Protein AF-A0A9P4YLN0-F1 (afdb_monomer_lite)

InterPro domains:
  IPR001222 Zinc finger, TFIIS-type [PF01096] (75-106)
  IPR001222 Zinc finger, TFIIS-type [PS51133] (73-117)
  IPR001222 Zinc finger, TFIIS-type [SM00440] (75-108)
  IPR001529 DNA-directed RNA polymerase II subunit RPB9-like, zinc ribbon [SM00661] (4-61)
  IPR012164 DNA-directed RNA polymerase subunit/transcription factor S [PTHR11239] (3-106)

Radius of gyration: 30.6 Å; chains: 1; bounding box: 42×68×77 Å

Sequence (132 aa):
MPLTFCPNCSNALTISKAPPTSRYPAGVNRFECRTCPYQYALDRTYFERKEMKRKEVADVLGGKDEWKNAESMPAQCPAEGCEGDRAFFFQLQIRSADEPMTTFYKLPTEDSPPRTRKLDALDRDPSKARRR

Structure (mmCIF, N/CA/C/O backbone):
data_AF-A0A9P4YLN0-F1
#
_entry.id   AF-A0A9P4YLN0-F1
#
loop_
_atom_site.group_PDB
_atom_site.id
_atom_site.type_symbol
_atom_site.label_atom_id
_atom_site.label_alt_id
_atom_site.label_comp_id
_atom_site.label_asym_id
_atom_site.label_entity_id
_atom_site.label_seq_id
_atom_site.pdbx_PDB_ins_code
_atom_site.Cartn_x
_atom_site.Cartn_y
_atom_site.Cartn_z
_atom_site.occupancy
_atom_site.B_iso_or_equiv
_atom_site.auth_seq_id
_atom_site.auth_comp_id
_atom_site.auth_asym_id
_atom_site.auth_atom_id
_atom_site.pdbx_PDB_model_num
ATOM 1 N N . MET A 1 1 ? -7.207 0.196 -8.084 1.00 64.81 1 MET A N 1
ATOM 2 C CA . MET A 1 1 ? -6.469 -0.515 -9.111 1.00 64.81 1 MET A CA 1
ATOM 3 C C . MET A 1 1 ? -6.320 -1.909 -8.565 1.00 64.81 1 MET A C 1
ATOM 5 O O . MET A 1 1 ? -5.561 -2.105 -7.625 1.00 64.81 1 MET A O 1
ATOM 9 N N . PRO A 1 2 ? -7.119 -2.857 -9.067 1.00 74.56 2 PRO A N 1
ATOM 10 C CA . PRO A 1 2 ? -6.957 -4.239 -8.651 1.00 74.56 2 PRO A CA 1
ATOM 11 C C . PRO A 1 2 ? -5.507 -4.669 -8.907 1.00 74.56 2 PRO A C 1
ATOM 13 O O . PRO A 1 2 ? -4.881 -4.202 -9.863 1.00 74.56 2 PRO A O 1
ATOM 16 N N . LEU A 1 3 ? -4.978 -5.524 -8.033 1.00 82.31 3 LEU A N 1
ATOM 17 C CA . LEU A 1 3 ? -3.649 -6.109 -8.191 1.00 82.31 3 LEU A CA 1
ATOM 18 C C . LEU A 1 3 ? -3.523 -6.722 -9.593 1.00 82.31 3 LEU A C 1
ATOM 20 O O . LEU A 1 3 ? -4.322 -7.574 -9.980 1.00 82.31 3 LEU A O 1
ATOM 24 N N . THR A 1 4 ? -2.535 -6.265 -10.361 1.00 88.06 4 THR A N 1
ATOM 25 C CA . THR A 1 4 ? -2.249 -6.775 -11.706 1.00 88.06 4 THR A CA 1
ATOM 26 C C . THR A 1 4 ? -1.330 -7.990 -11.630 1.00 88.06 4 THR A C 1
ATOM 28 O O . THR A 1 4 ? -0.257 -7.934 -11.026 1.00 88.06 4 THR A O 1
ATOM 31 N N . PHE A 1 5 ? -1.733 -9.076 -12.286 1.00 91.88 5 PHE A N 1
ATOM 32 C CA . PHE A 1 5 ? -1.000 -10.341 -12.313 1.00 91.88 5 PHE A CA 1
ATOM 33 C C . PHE A 1 5 ? -0.394 -10.605 -13.691 1.00 91.88 5 PHE A C 1
ATOM 35 O O . PHE A 1 5 ? -0.934 -10.193 -14.718 1.00 91.88 5 PHE A O 1
ATOM 42 N N . CYS A 1 6 ? 0.744 -11.296 -13.714 1.00 92.94 6 CYS A N 1
ATOM 43 C CA . CYS A 1 6 ? 1.382 -11.721 -14.952 1.00 92.94 6 CYS A CA 1
ATOM 44 C C . CYS A 1 6 ? 0.591 -12.875 -15.602 1.00 92.94 6 CYS A C 1
ATOM 46 O O . CYS A 1 6 ? 0.316 -13.861 -14.916 1.00 92.94 6 CYS A O 1
ATOM 48 N N . PRO A 1 7 ? 0.293 -12.826 -16.914 1.00 90.75 7 PRO A N 1
ATOM 49 C CA . PRO A 1 7 ? -0.451 -13.889 -17.595 1.00 90.75 7 PRO A CA 1
ATOM 50 C C . PRO A 1 7 ? 0.320 -15.214 -17.698 1.00 90.75 7 PRO A C 1
ATOM 52 O O . PRO A 1 7 ? -0.298 -16.257 -17.863 1.00 90.75 7 PRO A O 1
ATOM 55 N N . ASN A 1 8 ? 1.654 -15.190 -17.601 1.00 89.88 8 ASN A N 1
ATOM 56 C CA . ASN A 1 8 ? 2.481 -16.380 -17.808 1.00 89.88 8 ASN A CA 1
ATOM 57 C C . ASN A 1 8 ? 2.755 -17.172 -16.519 1.00 89.88 8 ASN A C 1
ATOM 59 O O . ASN A 1 8 ? 2.824 -18.393 -16.545 1.00 89.88 8 ASN A O 1
ATOM 63 N N . CYS A 1 9 ? 2.937 -16.489 -15.386 1.00 93.31 9 CYS A N 1
ATOM 64 C CA . CYS A 1 9 ? 3.311 -17.131 -14.119 1.00 93.31 9 CYS A CA 1
ATOM 65 C C . CYS A 1 9 ? 2.396 -16.766 -12.945 1.00 93.31 9 CYS A C 1
ATOM 67 O O . CYS A 1 9 ? 2.703 -17.120 -11.808 1.00 93.31 9 CYS A O 1
ATOM 69 N N . SER A 1 10 ? 1.303 -16.030 -13.184 1.00 91.25 10 SER A N 1
ATOM 70 C CA . SER A 1 10 ? 0.309 -15.614 -12.177 1.00 91.25 10 SER A CA 1
ATOM 71 C C . SER A 1 10 ? 0.858 -14.849 -10.962 1.00 91.25 10 SER A C 1
ATOM 73 O O . SER A 1 10 ? 0.148 -14.626 -9.987 1.00 91.25 10 SER A O 1
ATOM 75 N N . ASN A 1 11 ? 2.110 -14.389 -11.016 1.00 91.31 11 ASN A N 1
ATOM 76 C CA . ASN A 1 11 ? 2.709 -13.591 -9.953 1.00 91.31 11 ASN A CA 1
ATOM 77 C C . ASN A 1 11 ? 2.274 -12.125 -10.031 1.00 91.31 11 ASN A C 1
ATOM 79 O O . ASN A 1 11 ? 1.990 -11.602 -11.114 1.00 91.31 11 ASN A O 1
ATOM 83 N N . ALA A 1 12 ? 2.278 -11.456 -8.878 1.00 91.75 12 ALA A N 1
ATOM 84 C CA . ALA A 1 12 ? 2.008 -10.028 -8.785 1.00 91.75 12 ALA A CA 1
ATOM 85 C C . ALA A 1 12 ? 3.075 -9.223 -9.545 1.00 91.75 12 ALA A C 1
ATOM 87 O O . ALA A 1 12 ? 4.280 -9.419 -9.361 1.00 91.75 12 ALA A O 1
ATOM 88 N N . LEU A 1 13 ? 2.621 -8.317 -10.408 1.00 91.62 13 LEU A N 1
ATOM 89 C CA . LEU A 1 13 ? 3.495 -7.430 -11.166 1.00 91.62 13 LEU A CA 1
ATOM 90 C C . LEU A 1 13 ? 3.966 -6.273 -10.285 1.00 91.62 13 LEU A C 1
ATOM 92 O O . LEU A 1 13 ? 3.192 -5.690 -9.527 1.00 91.62 13 LEU A O 1
ATOM 96 N N . THR A 1 14 ? 5.238 -5.913 -10.424 1.00 91.12 14 THR A N 1
ATOM 97 C CA . THR A 1 14 ? 5.841 -4.765 -9.736 1.00 91.12 14 THR A CA 1
ATOM 98 C C . THR A 1 14 ? 6.074 -3.622 -10.717 1.00 91.12 14 THR A C 1
ATOM 100 O O . THR A 1 14 ? 6.264 -3.865 -11.905 1.00 91.12 14 THR A O 1
ATOM 103 N N . ILE A 1 15 ? 6.034 -2.374 -10.247 1.00 90.88 15 ILE A N 1
ATOM 104 C CA . ILE A 1 15 ? 6.298 -1.200 -11.091 1.00 90.88 15 ILE A CA 1
ATOM 105 C C . ILE A 1 15 ? 7.795 -0.887 -11.035 1.00 90.88 15 ILE A C 1
ATOM 107 O O . ILE A 1 15 ? 8.343 -0.682 -9.953 1.00 90.88 15 ILE A O 1
ATOM 111 N N . SER A 1 16 ? 8.448 -0.826 -12.193 1.00 89.81 16 SER A N 1
ATOM 112 C CA . SER A 1 16 ? 9.845 -0.407 -12.347 1.00 89.81 16 SER A CA 1
ATOM 113 C C . SER A 1 16 ? 9.973 0.648 -13.450 1.00 89.81 16 SER A C 1
ATOM 115 O O . SER A 1 16 ? 9.068 0.828 -14.265 1.00 89.81 16 SER A O 1
ATOM 117 N N . LYS A 1 17 ? 11.080 1.396 -13.475 1.00 88.88 17 LYS A N 1
ATOM 118 C CA . LYS A 1 17 ? 11.336 2.386 -14.528 1.00 88.88 17 LYS A CA 1
ATOM 119 C C . LYS A 1 17 ? 12.090 1.728 -15.681 1.00 88.88 17 LYS A C 1
ATOM 121 O O . LYS A 1 17 ? 13.144 1.129 -15.474 1.00 88.88 17 LYS A O 1
ATOM 126 N N . ALA A 1 18 ? 11.556 1.843 -16.892 1.00 86.31 18 ALA A N 1
ATOM 127 C CA . ALA A 1 18 ? 12.222 1.366 -18.092 1.00 86.31 18 ALA A CA 1
ATOM 128 C C . ALA A 1 18 ? 13.404 2.271 -18.480 1.00 86.31 18 ALA A C 1
ATOM 130 O O . ALA A 1 18 ? 13.348 3.483 -18.236 1.00 86.31 18 ALA A O 1
ATOM 131 N N . PRO A 1 19 ? 14.469 1.706 -19.085 1.00 83.81 19 PRO A N 1
ATOM 132 C CA . PRO A 1 19 ? 15.586 2.499 -19.575 1.00 83.81 19 PRO A CA 1
ATOM 133 C C . PRO A 1 19 ? 15.112 3.506 -20.634 1.00 83.81 19 PRO A C 1
ATOM 135 O O . PRO A 1 19 ? 14.143 3.239 -21.358 1.00 83.81 19 PRO A O 1
ATOM 138 N N . PRO A 1 20 ? 15.781 4.667 -20.734 1.00 84.31 20 PRO A N 1
ATOM 139 C CA . PRO A 1 20 ? 15.437 5.675 -21.723 1.00 84.31 20 PRO A CA 1
ATOM 140 C C . PRO A 1 20 ? 15.590 5.086 -23.126 1.00 84.31 20 PRO A C 1
ATOM 142 O O . PRO A 1 20 ? 16.596 4.463 -23.458 1.00 84.31 20 PRO A O 1
ATOM 145 N N . THR A 1 21 ? 14.563 5.259 -23.946 1.00 82.31 21 THR A N 1
ATOM 146 C CA . THR A 1 21 ? 14.537 4.804 -25.343 1.00 82.31 21 THR A CA 1
ATOM 147 C C . THR A 1 21 ? 14.382 6.018 -26.252 1.00 82.31 21 THR A C 1
ATOM 149 O O . THR A 1 21 ? 13.900 7.054 -25.808 1.00 82.31 21 THR A O 1
ATOM 152 N N . SER A 1 22 ? 14.731 5.907 -27.539 1.00 82.00 22 SER A N 1
ATOM 153 C CA . SER A 1 22 ? 14.600 7.019 -28.506 1.00 82.00 22 SER A CA 1
ATOM 154 C C . SER A 1 22 ? 13.187 7.633 -28.540 1.00 82.00 22 SER A C 1
ATOM 156 O O . SER A 1 22 ? 13.041 8.838 -28.715 1.00 82.00 22 SER A O 1
ATOM 158 N N . ARG A 1 23 ? 12.151 6.820 -28.287 1.00 78.75 23 ARG A N 1
ATOM 159 C CA . ARG A 1 23 ? 10.749 7.259 -28.193 1.00 78.75 23 ARG A CA 1
ATOM 160 C C . ARG A 1 23 ? 10.391 7.930 -26.858 1.00 78.75 23 ARG A C 1
ATOM 162 O O . ARG A 1 23 ? 9.473 8.739 -26.816 1.00 78.75 23 ARG A O 1
ATOM 169 N N . TYR A 1 24 ? 11.105 7.600 -25.781 1.00 78.56 24 TYR A N 1
ATOM 170 C CA . TYR A 1 24 ? 10.861 8.091 -24.424 1.00 78.56 24 TYR A CA 1
ATOM 171 C C . TYR A 1 24 ? 12.188 8.432 -23.727 1.00 78.56 24 TYR A C 1
ATOM 173 O O . TYR A 1 24 ? 12.728 7.611 -22.975 1.00 78.56 24 TYR A O 1
ATOM 181 N N . PRO A 1 25 ? 12.718 9.649 -23.943 1.00 79.88 25 PRO A N 1
ATOM 182 C CA . PRO A 1 25 ? 14.030 10.047 -23.428 1.00 79.88 25 PRO A CA 1
ATOM 183 C C . PRO A 1 25 ? 14.079 10.138 -21.894 1.00 79.88 25 PRO A C 1
ATOM 185 O O . PRO A 1 25 ? 15.139 9.970 -21.302 1.00 79.88 25 PRO A O 1
ATOM 188 N N . ALA A 1 26 ? 12.937 10.350 -21.232 1.00 80.06 26 ALA A N 1
ATOM 189 C CA . ALA A 1 26 ? 12.843 10.424 -19.771 1.00 80.06 26 ALA A CA 1
ATOM 190 C C . ALA A 1 26 ? 12.654 9.055 -19.075 1.00 80.06 26 ALA A C 1
ATOM 192 O O . ALA A 1 26 ? 12.723 8.981 -17.842 1.00 80.06 26 ALA A O 1
ATOM 193 N N . GLY A 1 27 ? 12.436 7.980 -19.846 1.00 81.19 27 GLY A N 1
ATOM 194 C CA . GLY A 1 27 ? 12.036 6.656 -19.358 1.00 81.19 27 GLY A CA 1
ATOM 195 C C . GLY A 1 27 ? 10.555 6.589 -18.957 1.00 81.19 27 GLY A C 1
ATOM 196 O O . GLY A 1 27 ? 9.997 7.550 -18.431 1.00 81.19 27 GLY A O 1
ATOM 197 N N . VAL A 1 28 ? 9.917 5.444 -19.206 1.00 88.19 28 VAL A N 1
ATOM 198 C CA . VAL A 1 28 ? 8.498 5.185 -18.886 1.00 88.19 28 VAL A CA 1
ATOM 199 C C . VAL A 1 28 ? 8.416 4.155 -17.766 1.00 88.19 28 VAL A C 1
ATOM 201 O O . VAL A 1 28 ? 9.283 3.290 -17.649 1.00 88.19 28 VAL A O 1
ATOM 204 N N . ASN A 1 29 ? 7.385 4.229 -16.931 1.00 89.62 29 ASN A N 1
ATOM 205 C CA . ASN A 1 29 ? 7.126 3.176 -15.954 1.00 89.62 29 ASN A CA 1
ATOM 206 C C . ASN A 1 29 ? 6.667 1.902 -16.684 1.00 89.62 29 ASN A C 1
ATOM 208 O O . ASN A 1 29 ? 5.873 1.969 -17.619 1.00 89.62 29 ASN A O 1
ATOM 212 N N . ARG A 1 30 ? 7.146 0.734 -16.261 1.00 90.62 30 ARG A N 1
ATOM 213 C CA . ARG A 1 30 ? 6.730 -0.581 -16.764 1.00 90.62 30 ARG A CA 1
ATOM 214 C C . ARG A 1 30 ? 6.263 -1.472 -15.613 1.00 90.62 30 ARG A C 1
ATOM 216 O O . ARG A 1 30 ? 6.782 -1.380 -14.503 1.00 90.62 30 ARG A O 1
ATOM 223 N N . PHE A 1 31 ? 5.311 -2.354 -15.888 1.00 91.44 31 PHE A N 1
ATOM 224 C CA . PHE A 1 31 ? 5.032 -3.512 -15.054 1.00 91.44 31 PHE A CA 1
ATOM 225 C C . PHE A 1 31 ? 6.025 -4.613 -15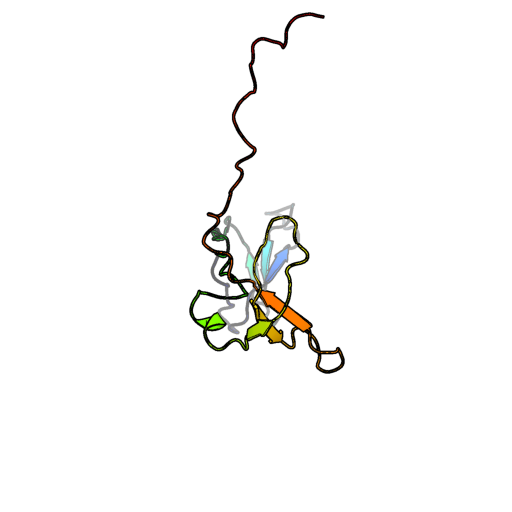.402 1.00 91.44 31 PHE A C 1
ATOM 227 O O . PHE A 1 31 ? 6.131 -5.023 -16.556 1.00 91.44 31 PHE A O 1
ATOM 234 N N . GLU A 1 32 ? 6.743 -5.086 -14.398 1.00 91.62 32 GLU A N 1
ATOM 235 C CA . GLU A 1 32 ? 7.766 -6.112 -14.510 1.00 91.62 32 GLU A CA 1
ATOM 236 C C . GLU A 1 32 ? 7.459 -7.244 -13.535 1.00 91.62 32 GLU A C 1
ATOM 238 O O . GLU A 1 32 ? 7.135 -7.023 -12.359 1.00 91.62 32 GLU A O 1
ATOM 243 N N . CYS A 1 33 ? 7.546 -8.471 -14.040 1.00 93.25 33 CYS A N 1
ATOM 244 C CA . CYS A 1 33 ? 7.465 -9.657 -13.213 1.00 93.25 33 CYS A CA 1
ATOM 245 C C . CYS A 1 33 ? 8.854 -10.019 -12.673 1.00 93.25 33 CYS A C 1
ATOM 247 O O . CYS A 1 33 ? 9.835 -9.989 -13.406 1.00 93.25 33 CYS A O 1
ATOM 249 N N . ARG A 1 34 ? 8.945 -10.404 -11.394 1.00 89.44 34 ARG A N 1
ATOM 250 C CA . ARG A 1 34 ? 10.221 -10.818 -10.781 1.00 89.44 34 ARG A CA 1
ATOM 251 C C . ARG A 1 34 ? 10.630 -12.255 -11.104 1.00 89.44 34 ARG A C 1
ATOM 253 O O . ARG A 1 34 ? 11.777 -12.618 -10.884 1.00 89.44 34 ARG A O 1
ATOM 260 N N . THR A 1 35 ? 9.696 -13.076 -11.577 1.00 91.50 35 THR A N 1
ATOM 261 C CA . THR A 1 35 ? 9.912 -14.515 -11.802 1.00 91.50 35 THR A CA 1
ATOM 262 C C . THR A 1 35 ? 9.993 -14.895 -13.277 1.00 91.50 35 THR A C 1
ATOM 264 O O . THR A 1 35 ? 10.470 -15.978 -13.594 1.00 91.50 35 THR A O 1
ATOM 267 N N . CYS A 1 36 ? 9.547 -14.034 -14.193 1.00 91.12 36 CYS A N 1
ATOM 268 C CA . CYS A 1 36 ? 9.606 -14.281 -15.633 1.00 91.12 36 CYS A CA 1
ATOM 269 C C . CYS A 1 36 ? 9.932 -12.983 -16.392 1.00 91.12 36 CYS A C 1
ATOM 271 O O . CYS A 1 36 ? 9.683 -11.903 -15.857 1.00 91.12 36 CYS A O 1
ATOM 273 N N . PRO A 1 37 ? 10.430 -13.044 -17.642 1.00 91.38 37 PRO A N 1
ATOM 274 C CA . PRO A 1 37 ? 10.841 -11.861 -18.409 1.00 91.38 37 PRO A CA 1
ATOM 275 C C . PRO A 1 37 ? 9.662 -11.023 -18.942 1.00 91.38 37 PRO A C 1
ATOM 277 O O . PRO A 1 37 ? 9.822 -10.240 -19.875 1.00 91.38 37 PRO A O 1
ATOM 280 N N . TYR A 1 38 ? 8.463 -11.185 -18.379 1.00 91.69 38 TYR A N 1
ATOM 281 C CA . TYR A 1 38 ? 7.286 -10.428 -18.783 1.00 91.69 38 TYR A CA 1
ATOM 282 C C . TYR A 1 38 ? 7.427 -8.955 -18.387 1.00 91.69 38 TYR A C 1
ATOM 284 O O . TYR A 1 38 ? 7.591 -8.623 -17.207 1.00 91.69 38 TYR A O 1
ATOM 292 N N . GLN A 1 39 ? 7.312 -8.078 -19.384 1.00 89.50 39 GLN A N 1
ATOM 293 C CA . GLN A 1 39 ? 7.363 -6.630 -19.228 1.00 89.50 39 GLN A CA 1
ATOM 294 C C . GLN A 1 39 ? 6.215 -5.980 -20.001 1.00 89.50 39 GLN A C 1
ATOM 296 O O . GLN A 1 39 ? 5.929 -6.357 -21.135 1.00 89.50 39 GLN A O 1
ATOM 301 N N . TYR A 1 40 ? 5.581 -4.977 -19.399 1.00 88.56 40 TYR A N 1
ATOM 302 C CA . TYR A 1 40 ? 4.510 -4.202 -20.022 1.00 88.56 40 TYR A CA 1
ATOM 303 C C . TYR A 1 40 ? 4.694 -2.711 -19.727 1.00 88.56 40 TYR A C 1
ATOM 305 O O . TYR A 1 40 ? 4.683 -2.308 -18.566 1.00 88.56 40 TYR A O 1
ATOM 313 N N . ALA A 1 41 ? 4.881 -1.882 -20.754 1.00 88.94 41 ALA A N 1
ATOM 314 C CA . ALA A 1 41 ? 5.043 -0.436 -20.588 1.00 88.94 41 ALA A CA 1
ATOM 315 C C . ALA A 1 41 ? 3.700 0.240 -20.248 1.00 88.94 41 ALA A C 1
ATOM 317 O O . ALA A 1 41 ? 2.679 -0.040 -20.875 1.00 88.94 41 ALA A O 1
ATOM 318 N N . LEU A 1 42 ? 3.684 1.121 -19.241 1.00 87.94 42 LEU A N 1
ATOM 319 C CA . LEU A 1 42 ? 2.488 1.884 -18.884 1.00 87.94 42 LEU A CA 1
ATOM 320 C C . LEU A 1 42 ? 2.368 3.118 -19.788 1.00 87.94 42 LEU A C 1
ATOM 322 O O . LEU A 1 42 ? 2.944 4.164 -19.501 1.00 87.94 42 LEU A O 1
ATOM 326 N N . ASP A 1 43 ? 1.560 3.005 -20.840 1.00 82.62 43 ASP A N 1
ATOM 327 C CA . ASP A 1 43 ? 1.262 4.128 -21.745 1.00 82.62 43 ASP A CA 1
ATOM 328 C C . ASP A 1 43 ? 0.122 5.029 -21.240 1.00 82.62 43 ASP A C 1
ATOM 330 O O . ASP A 1 43 ? -0.069 6.146 -21.720 1.00 82.62 43 ASP A O 1
ATOM 334 N N . ARG A 1 44 ? -0.673 4.539 -20.282 1.00 83.25 44 ARG A N 1
ATOM 335 C CA . ARG A 1 44 ? -1.848 5.230 -19.733 1.00 83.25 44 ARG A CA 1
ATOM 336 C C . ARG A 1 44 ? -1.654 5.540 -18.257 1.00 83.25 44 ARG A C 1
ATOM 338 O O . ARG A 1 44 ? -0.897 4.872 -17.556 1.00 83.25 44 ARG A O 1
ATOM 345 N N . THR A 1 45 ? -2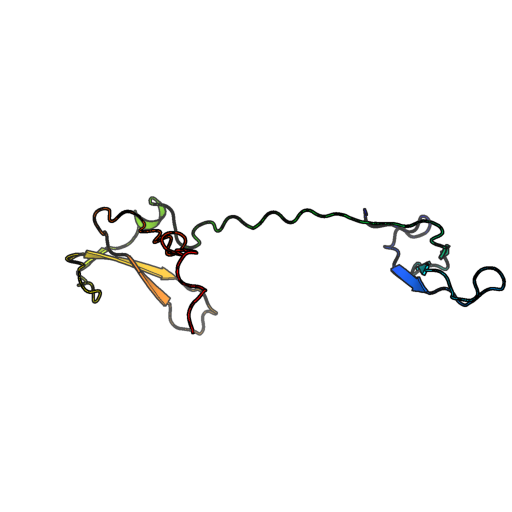.381 6.538 -17.774 1.00 82.94 45 THR A N 1
ATOM 346 C CA . THR A 1 45 ? -2.443 6.851 -16.349 1.00 82.94 45 THR A CA 1
ATOM 347 C C . THR A 1 45 ? -3.344 5.848 -15.637 1.00 82.94 45 THR A C 1
ATOM 349 O O . THR A 1 45 ? -4.477 5.601 -16.048 1.00 82.94 45 THR A O 1
ATOM 352 N N . TYR A 1 46 ? -2.842 5.271 -14.549 1.00 83.12 46 TYR A N 1
ATOM 353 C CA . TYR A 1 46 ? -3.612 4.375 -13.699 1.00 83.12 46 TYR A CA 1
ATOM 354 C C . TYR A 1 46 ? -3.694 4.948 -12.288 1.00 83.12 46 TYR A C 1
ATOM 356 O O . TYR A 1 46 ? -2.692 5.403 -11.739 1.00 83.12 46 TYR A O 1
ATOM 364 N N . PHE A 1 47 ? -4.887 4.929 -11.699 1.00 83.75 47 PHE A N 1
ATOM 365 C CA . PHE A 1 47 ? -5.120 5.429 -10.350 1.00 83.75 47 PHE A CA 1
ATOM 366 C C . PHE A 1 47 ? -6.093 4.528 -9.591 1.00 83.75 47 PHE A C 1
ATOM 368 O O . PHE A 1 47 ? -6.996 3.912 -10.157 1.00 83.75 47 PHE A O 1
ATOM 375 N N . GLU A 1 48 ? -5.902 4.457 -8.278 1.00 83.25 48 GLU A N 1
ATOM 376 C CA . GLU A 1 48 ? -6.845 3.858 -7.344 1.00 83.25 48 GLU A CA 1
ATOM 377 C C . GLU A 1 48 ? -7.330 4.914 -6.373 1.00 83.25 48 GLU A C 1
ATOM 379 O O . GLU A 1 48 ? -6.527 5.574 -5.718 1.00 83.25 48 GLU A O 1
ATOM 384 N N . ARG A 1 49 ? -8.648 5.041 -6.244 1.00 84.06 49 ARG A N 1
ATOM 385 C CA . ARG A 1 49 ? -9.252 5.811 -5.165 1.00 84.06 49 ARG A CA 1
ATOM 386 C C . ARG A 1 49 ? -9.825 4.835 -4.155 1.00 84.06 49 ARG A C 1
ATOM 388 O O . ARG A 1 49 ? -10.735 4.080 -4.480 1.00 84.06 49 ARG A O 1
ATOM 395 N N . LYS A 1 50 ? -9.280 4.855 -2.942 1.00 84.06 50 LYS A N 1
ATOM 396 C CA . LYS A 1 50 ? -9.849 4.156 -1.793 1.00 84.06 50 LYS A CA 1
ATOM 397 C C . LYS A 1 50 ? -10.350 5.199 -0.807 1.00 84.06 50 LYS A C 1
ATOM 399 O O . LYS A 1 50 ? -9.556 5.920 -0.208 1.00 84.06 50 LYS A O 1
ATOM 404 N N . GLU A 1 51 ? -11.665 5.286 -0.656 1.00 87.75 51 GLU A N 1
ATOM 405 C CA . GLU A 1 51 ? -12.278 6.132 0.363 1.00 87.75 51 GLU A CA 1
ATOM 406 C C . GLU A 1 51 ? -12.101 5.464 1.726 1.00 87.75 51 GLU A C 1
ATOM 408 O O . GLU A 1 51 ? -12.642 4.389 1.995 1.00 87.75 51 GLU A O 1
ATOM 413 N N . MET A 1 52 ? -11.289 6.075 2.586 1.00 83.38 52 MET A N 1
ATOM 414 C CA . MET A 1 52 ? -11.112 5.593 3.949 1.00 83.38 52 MET A CA 1
ATOM 415 C C . MET A 1 52 ? -12.262 6.111 4.807 1.00 83.38 52 MET A C 1
ATOM 417 O O . MET A 1 52 ? -12.297 7.285 5.173 1.00 83.38 52 MET A O 1
ATOM 421 N N . LYS A 1 53 ? -13.201 5.226 5.149 1.00 84.44 53 LYS A N 1
ATOM 422 C CA . LYS A 1 53 ? -14.161 5.509 6.218 1.00 84.44 53 LYS A CA 1
ATOM 423 C C . LYS A 1 53 ? -13.393 5.570 7.535 1.00 84.44 53 LYS A C 1
ATOM 425 O O . LYS A 1 53 ? -12.590 4.683 7.827 1.00 84.44 53 LYS A O 1
ATOM 430 N N . ARG A 1 54 ? -13.616 6.629 8.319 1.00 79.44 54 ARG A N 1
ATOM 431 C CA . ARG A 1 54 ? -13.093 6.691 9.687 1.00 79.44 54 ARG A CA 1
ATOM 432 C C . ARG A 1 54 ? -13.650 5.495 10.448 1.00 79.44 54 ARG A C 1
ATOM 434 O O . ARG A 1 54 ? -14.845 5.226 10.362 1.00 79.44 54 ARG A O 1
ATOM 441 N N . LYS A 1 55 ? -12.775 4.777 11.152 1.00 78.56 55 LYS A N 1
ATOM 442 C CA . LYS A 1 55 ? -13.206 3.713 12.053 1.00 78.56 55 LYS A CA 1
ATOM 443 C C . LYS A 1 55 ? -14.150 4.352 13.067 1.00 78.56 55 LYS A C 1
ATOM 445 O O . LYS A 1 55 ? -13.770 5.325 13.718 1.00 78.56 55 LYS A O 1
ATOM 450 N N . GLU A 1 56 ? -15.369 3.841 13.159 1.00 69.88 56 GLU A N 1
ATOM 451 C CA . GLU A 1 56 ? -16.239 4.174 14.277 1.00 69.88 56 GLU A CA 1
ATOM 452 C C . GLU A 1 56 ? -15.501 3.727 15.536 1.00 69.88 56 GLU A C 1
ATOM 454 O O . GLU A 1 56 ? -15.049 2.580 15.632 1.00 69.88 56 GLU A O 1
ATOM 459 N N . VAL A 1 57 ? -15.266 4.666 16.451 1.00 66.31 57 VAL A N 1
ATOM 460 C CA . VAL A 1 57 ? -14.702 4.351 17.760 1.00 66.31 57 VAL A CA 1
ATOM 461 C C . VAL A 1 57 ? -15.804 3.602 18.496 1.00 66.31 57 VAL A C 1
ATOM 463 O O . VAL A 1 57 ? -16.619 4.202 19.185 1.00 66.31 57 VAL A O 1
ATOM 466 N N . ALA A 1 58 ? -15.893 2.294 18.265 1.00 58.34 58 ALA A N 1
ATOM 467 C CA . ALA A 1 58 ? -16.596 1.421 19.180 1.00 58.34 58 ALA A CA 1
ATOM 468 C C . ALA A 1 58 ? -15.915 1.610 20.534 1.00 58.34 58 ALA A C 1
ATOM 470 O O . ALA A 1 58 ? -14.684 1.529 20.607 1.00 58.34 58 ALA A O 1
ATOM 471 N N . ASP A 1 59 ? -16.699 1.937 21.558 1.00 58.72 59 ASP A N 1
ATOM 472 C CA . ASP A 1 59 ? -16.222 2.023 22.931 1.00 58.72 59 ASP A CA 1
ATOM 473 C C . ASP A 1 59 ? -15.504 0.711 23.246 1.00 58.72 59 ASP A C 1
ATOM 475 O O . ASP A 1 59 ? -16.123 -0.341 23.387 1.00 58.72 59 ASP A O 1
ATOM 479 N N . VAL A 1 60 ? -14.173 0.762 23.300 1.00 59.53 60 VAL A N 1
ATOM 480 C CA . VAL A 1 60 ? -13.301 -0.410 23.490 1.00 59.53 60 VAL A CA 1
ATOM 481 C C . VAL A 1 60 ? -13.548 -1.058 24.866 1.00 59.53 60 VAL A C 1
ATOM 483 O O . VAL A 1 60 ? -13.045 -2.141 25.138 1.00 59.53 60 VAL A O 1
ATOM 486 N N . LEU A 1 61 ? -14.343 -0.403 25.723 1.00 56.97 61 LEU A N 1
ATOM 487 C CA . LEU A 1 61 ? -14.678 -0.790 27.092 1.00 56.97 61 LEU A CA 1
ATOM 488 C C . LEU A 1 61 ? -16.172 -0.585 27.429 1.00 56.97 61 LEU A C 1
ATOM 490 O O . LEU A 1 61 ? -16.532 -0.184 28.541 1.00 56.97 61 LEU A O 1
ATOM 494 N N . GLY A 1 62 ? -17.052 -0.909 26.484 1.00 53.47 62 GLY A N 1
ATOM 495 C CA . GLY A 1 62 ? -18.280 -1.599 26.858 1.00 53.47 62 GLY A CA 1
ATOM 496 C C . GLY A 1 62 ? -19.595 -0.836 26.783 1.00 53.47 62 GLY A C 1
ATOM 497 O O . GLY A 1 62 ? -19.794 0.251 27.334 1.00 53.47 62 GLY A O 1
ATOM 498 N N . GLY A 1 63 ? -20.558 -1.520 26.166 1.00 60.44 63 GLY A N 1
ATOM 499 C CA . GLY A 1 63 ? -21.976 -1.236 26.342 1.00 60.44 63 GLY A CA 1
ATOM 500 C C . GLY A 1 63 ? -22.439 -1.508 27.780 1.00 60.44 63 GLY A C 1
ATOM 501 O O . GLY A 1 63 ? -21.739 -2.125 28.585 1.00 60.44 63 GLY A O 1
ATOM 502 N N . LYS A 1 64 ? -23.661 -1.062 28.108 1.00 58.28 64 LYS A N 1
ATOM 503 C CA . LYS A 1 64 ? -24.288 -1.254 29.435 1.00 58.28 64 LYS A CA 1
ATOM 504 C C . LYS A 1 64 ? -24.336 -2.723 29.885 1.00 58.28 64 LYS A C 1
ATOM 506 O O . LYS A 1 64 ? -24.425 -2.972 31.082 1.00 58.28 64 LYS A O 1
ATOM 511 N N . ASP A 1 65 ? -24.278 -3.674 28.955 1.00 59.41 65 ASP A N 1
ATOM 512 C CA . ASP A 1 65 ? -24.418 -5.103 29.238 1.00 59.41 65 ASP A CA 1
ATOM 513 C C . ASP A 1 65 ? -23.131 -5.775 29.728 1.00 59.41 65 ASP A C 1
ATOM 515 O O . ASP A 1 65 ? -23.204 -6.677 30.558 1.00 59.41 65 ASP A O 1
ATOM 519 N N . GLU A 1 66 ? -21.954 -5.310 29.300 1.00 62.53 66 GLU A N 1
ATOM 520 C CA . GLU A 1 66 ? -20.676 -5.913 29.712 1.00 62.53 66 GLU A CA 1
ATOM 521 C C . GLU A 1 66 ? -20.361 -5.632 31.185 1.00 62.53 66 GLU A C 1
ATOM 523 O O . GLU A 1 66 ? -19.747 -6.454 31.853 1.00 62.53 66 GLU A O 1
ATOM 528 N N . TRP A 1 67 ? -20.881 -4.528 31.729 1.00 62.84 67 TRP A N 1
ATOM 529 C CA . TRP A 1 67 ? -20.742 -4.160 33.139 1.00 62.84 67 TRP A CA 1
ATOM 530 C C . TRP A 1 67 ? -21.757 -4.838 34.073 1.00 62.84 67 TRP A C 1
ATOM 532 O O . TRP A 1 67 ? -21.633 -4.704 35.287 1.00 62.84 67 TRP A O 1
ATOM 542 N N . LYS A 1 68 ? -22.734 -5.599 33.554 1.00 62.62 68 LYS A N 1
ATOM 543 C CA . LYS A 1 68 ? -23.722 -6.311 34.393 1.00 62.62 68 LYS A CA 1
ATOM 544 C C . LYS A 1 68 ? -23.118 -7.462 35.197 1.00 62.62 68 LYS A C 1
ATOM 546 O O . LYS A 1 68 ? -23.636 -7.786 36.259 1.00 62.62 68 LYS A O 1
ATOM 551 N N . ASN A 1 69 ? -22.031 -8.052 34.700 1.00 63.91 69 ASN A N 1
ATOM 552 C CA . ASN A 1 69 ? -21.321 -9.148 35.364 1.00 63.91 69 ASN A CA 1
ATOM 553 C C . ASN A 1 69 ? -20.098 -8.661 36.159 1.00 63.91 69 ASN A C 1
ATOM 555 O O . ASN A 1 69 ? -19.314 -9.479 36.631 1.00 63.91 69 ASN A O 1
ATOM 559 N N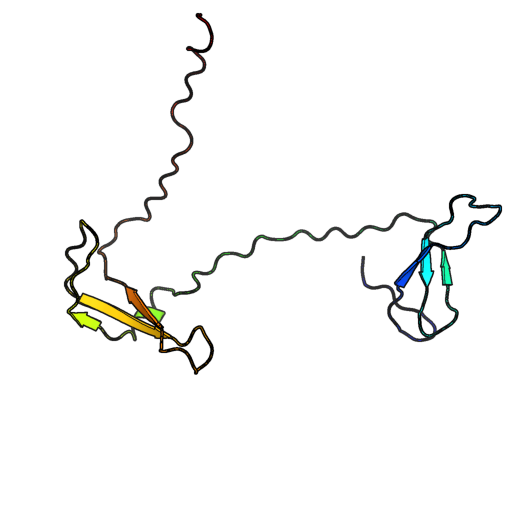 . ALA A 1 70 ? -19.907 -7.342 36.264 1.00 68.31 70 ALA A N 1
ATOM 560 C CA . ALA A 1 70 ? -18.814 -6.755 37.023 1.00 68.31 70 ALA A CA 1
ATOM 561 C C . ALA A 1 70 ? -19.040 -6.964 38.521 1.00 68.31 70 ALA A C 1
ATOM 563 O O . ALA A 1 70 ? -20.136 -6.719 39.031 1.00 68.31 70 ALA A O 1
ATOM 564 N N . GLU A 1 71 ? -17.991 -7.338 39.244 1.00 71.50 71 GLU A N 1
ATOM 565 C CA . GLU A 1 71 ? -18.042 -7.336 40.700 1.00 71.50 71 GLU A CA 1
ATOM 566 C C . GLU A 1 71 ? -18.109 -5.888 41.211 1.00 71.50 71 GLU A C 1
ATOM 568 O O . GLU A 1 71 ? -17.421 -4.990 40.714 1.00 71.50 71 GLU A O 1
ATOM 573 N N . SER A 1 72 ? -18.977 -5.644 42.197 1.00 72.00 72 SER A N 1
ATOM 574 C CA . SER A 1 72 ? -19.104 -4.336 42.845 1.00 72.00 72 SER A CA 1
ATOM 575 C C . SER A 1 72 ? -18.339 -4.335 44.163 1.00 72.00 72 SER A C 1
ATOM 577 O O . SER A 1 72 ? -18.600 -5.200 45.002 1.00 72.00 72 SER A O 1
ATOM 579 N N . MET A 1 73 ? -17.484 -3.342 44.391 1.00 73.38 73 MET A N 1
ATOM 580 C CA . MET A 1 73 ? -16.851 -3.106 45.690 1.00 73.38 73 MET A CA 1
ATOM 581 C C . MET A 1 73 ? -17.255 -1.739 46.266 1.00 73.38 73 MET A C 1
ATOM 583 O O . MET A 1 73 ? -17.536 -0.816 45.493 1.00 73.38 73 MET A O 1
ATOM 587 N N . PRO A 1 74 ? -17.302 -1.583 47.603 1.00 69.44 74 PRO A N 1
ATOM 588 C CA . PRO A 1 74 ? -17.459 -0.274 48.221 1.00 69.44 74 PRO A CA 1
ATOM 589 C C . PRO A 1 74 ? -16.168 0.527 48.017 1.00 69.44 74 PRO A C 1
ATOM 591 O O . PRO A 1 74 ? -15.133 0.207 48.600 1.00 69.44 74 PRO A O 1
ATOM 594 N N . ALA A 1 75 ? -16.212 1.541 47.159 1.00 69.06 75 ALA A N 1
ATOM 595 C CA . ALA A 1 75 ? -15.070 2.398 46.872 1.00 69.06 75 ALA A CA 1
ATOM 596 C C . ALA A 1 75 ? -15.558 3.828 46.652 1.00 69.06 75 ALA A C 1
ATOM 598 O O . ALA A 1 75 ? -16.399 4.067 45.789 1.00 69.06 75 ALA A O 1
ATOM 599 N N . GLN A 1 76 ? -15.013 4.758 47.437 1.00 66.00 76 GLN A N 1
ATOM 600 C CA . GLN A 1 76 ? -15.294 6.185 47.314 1.00 66.00 76 GLN A CA 1
ATOM 601 C C . GLN A 1 76 ? -14.599 6.758 46.082 1.00 66.00 76 GLN A C 1
ATOM 603 O O . GLN A 1 76 ? -13.421 6.480 45.835 1.00 66.00 76 GLN A O 1
ATOM 608 N N . CYS A 1 77 ? -15.325 7.563 45.309 1.00 64.88 77 CYS A N 1
ATOM 609 C CA . CYS A 1 77 ? -14.752 8.225 44.151 1.00 64.88 77 CYS A CA 1
ATOM 610 C C . CYS A 1 77 ? -13.777 9.334 44.584 1.00 64.88 77 CYS A C 1
ATOM 612 O O . CYS A 1 77 ? -14.169 10.217 45.341 1.00 64.88 77 CYS A O 1
ATOM 614 N N . PRO A 1 78 ? -12.537 9.363 44.065 1.00 67.50 78 PRO A N 1
ATOM 615 C CA . PRO A 1 78 ? -11.621 10.480 44.292 1.00 67.50 78 PRO A CA 1
ATOM 616 C C . PRO A 1 78 ? -11.925 11.709 43.412 1.00 67.50 78 PRO A C 1
ATOM 618 O O . PRO A 1 78 ? -11.207 12.701 43.495 1.00 67.50 78 PRO A O 1
ATOM 621 N N . ALA A 1 79 ? -12.924 11.648 42.522 1.00 65.94 79 ALA A N 1
ATOM 622 C CA . ALA A 1 79 ? -13.297 12.770 41.667 1.00 65.94 79 ALA A CA 1
ATOM 623 C C . ALA A 1 79 ? -14.268 13.711 42.394 1.00 65.94 79 ALA A C 1
ATOM 625 O O . ALA A 1 79 ? -15.314 13.291 42.888 1.00 65.94 79 ALA A O 1
ATOM 626 N N . GLU A 1 80 ? -13.927 14.998 42.396 1.00 55.56 80 GLU A N 1
ATOM 627 C CA . GLU A 1 80 ? -14.739 16.075 42.964 1.00 55.56 80 GLU A CA 1
ATOM 628 C C . GLU A 1 80 ? -16.149 16.079 42.341 1.00 55.56 80 GLU A C 1
ATOM 630 O O . GLU A 1 80 ? -16.310 16.315 41.140 1.00 55.56 80 GLU A O 1
ATOM 635 N N . GLY A 1 81 ? -17.174 15.804 43.157 1.00 61.84 81 GLY A N 1
ATOM 636 C CA . GLY A 1 81 ? -18.584 15.783 42.743 1.00 61.84 81 GLY A CA 1
ATOM 637 C C . GLY A 1 81 ? -19.182 14.401 42.448 1.00 61.84 81 GLY A C 1
ATOM 638 O O . GLY A 1 81 ? -20.246 14.334 41.835 1.00 61.84 81 GLY A O 1
ATOM 639 N N . CYS A 1 82 ? -18.533 13.306 42.855 1.00 61.78 82 CYS A N 1
ATOM 640 C CA . CYS A 1 82 ? -19.088 11.958 42.742 1.00 61.78 82 CYS A CA 1
ATOM 641 C C . CYS A 1 82 ? -19.378 11.356 44.127 1.00 61.78 82 CYS A C 1
ATOM 643 O O . CYS A 1 82 ? -18.477 10.879 44.807 1.00 61.78 82 CYS A O 1
ATOM 645 N N . GLU A 1 83 ? -20.654 11.342 44.518 1.00 60.41 83 GLU A N 1
ATOM 646 C CA . GLU A 1 83 ? -21.165 10.744 45.769 1.00 60.41 83 GLU A CA 1
ATOM 647 C C . GLU A 1 83 ? -21.513 9.249 45.591 1.00 60.41 83 GLU A C 1
ATOM 649 O O . GLU A 1 83 ? -22.507 8.741 46.105 1.00 60.41 83 GLU A O 1
ATOM 654 N N . GLY A 1 84 ? -20.738 8.536 44.769 1.00 63.69 84 GLY A N 1
ATOM 655 C CA . GLY A 1 84 ? -20.959 7.117 44.498 1.00 63.69 84 GLY A CA 1
ATOM 656 C C . GLY A 1 84 ? -20.229 6.228 45.503 1.00 63.69 84 GLY A C 1
ATOM 657 O O . GLY A 1 84 ? -19.007 6.141 45.454 1.00 63.69 84 GLY A O 1
ATOM 658 N N . ASP A 1 85 ? -20.973 5.507 46.347 1.00 65.62 85 ASP A N 1
ATOM 659 C CA . ASP A 1 85 ? -20.411 4.602 47.370 1.00 65.62 85 ASP A CA 1
ATOM 660 C C . ASP A 1 85 ? -19.965 3.231 46.828 1.00 65.62 85 ASP A C 1
ATOM 662 O O . ASP A 1 85 ? -19.322 2.445 47.530 1.00 65.62 85 ASP A O 1
ATOM 666 N N . ARG A 1 86 ? -20.340 2.891 45.591 1.00 67.88 86 ARG A N 1
ATOM 667 C CA . ARG A 1 86 ? -20.094 1.573 44.989 1.00 67.88 86 ARG A CA 1
ATOM 668 C C . ARG A 1 86 ? -19.424 1.747 43.641 1.00 67.88 86 ARG A C 1
ATOM 670 O O . ARG A 1 86 ? -19.960 2.451 42.799 1.00 67.88 86 ARG A O 1
ATOM 677 N N . ALA A 1 87 ? -18.315 1.058 43.403 1.00 72.00 87 ALA A N 1
ATOM 678 C CA . ALA A 1 87 ? -17.666 1.001 42.098 1.00 72.00 87 ALA A CA 1
ATOM 679 C C . ALA A 1 87 ? -17.755 -0.417 41.532 1.00 72.00 87 ALA A C 1
ATOM 681 O O . ALA A 1 87 ? -17.549 -1.397 42.250 1.00 72.00 87 ALA A O 1
ATOM 682 N N . PHE A 1 88 ? -18.029 -0.523 40.238 1.00 76.06 88 PHE A N 1
ATOM 683 C CA . PHE A 1 88 ? -17.797 -1.752 39.495 1.00 76.06 88 PHE A CA 1
ATOM 684 C C . PHE A 1 88 ? -16.335 -1.787 39.067 1.00 76.06 88 PHE A C 1
ATOM 686 O O . PHE A 1 88 ? -15.789 -0.758 38.654 1.00 76.06 88 PHE A O 1
ATOM 693 N N . PHE A 1 89 ? -15.699 -2.951 39.143 1.00 75.62 89 PHE A N 1
ATOM 694 C CA . PHE A 1 89 ? -14.325 -3.107 38.681 1.00 75.62 89 PHE A CA 1
ATOM 695 C C . PHE A 1 89 ? -14.168 -4.318 37.765 1.00 75.62 89 PHE A C 1
ATOM 697 O O . PHE A 1 89 ? -14.847 -5.331 37.918 1.00 75.62 89 PHE A O 1
ATOM 704 N N . PHE A 1 90 ? -13.246 -4.197 36.814 1.00 79.06 90 PHE A N 1
ATOM 705 C CA . PHE A 1 90 ? -12.798 -5.293 35.963 1.00 79.06 90 PHE A CA 1
ATOM 706 C C . PHE A 1 90 ? -11.286 -5.342 35.945 1.00 79.06 90 PHE A C 1
ATOM 708 O O . PHE A 1 90 ? -10.623 -4.312 35.851 1.00 79.06 90 PHE A O 1
ATOM 715 N N . GLN A 1 91 ? -10.737 -6.545 36.000 1.00 77.31 91 GLN A N 1
ATOM 716 C CA . GLN A 1 91 ? -9.305 -6.763 35.909 1.00 77.31 91 GLN A CA 1
ATOM 717 C C . GLN A 1 91 ? -9.030 -7.430 34.562 1.00 77.31 91 GLN A C 1
ATOM 719 O O . GLN A 1 91 ? -9.560 -8.504 34.279 1.00 77.31 91 GLN A O 1
ATOM 724 N N . LEU A 1 92 ? -8.273 -6.756 33.695 1.00 79.81 92 LEU A N 1
ATOM 725 C CA . LEU A 1 92 ? -7.986 -7.235 32.344 1.00 79.81 92 LEU A CA 1
ATOM 726 C C . LEU A 1 92 ? -6.480 -7.260 32.097 1.00 79.81 92 LEU A C 1
ATOM 728 O O . LEU A 1 92 ? -5.747 -6.344 32.481 1.00 79.81 92 LEU A O 1
ATOM 732 N N . GLN A 1 93 ? -6.031 -8.311 31.418 1.00 77.94 93 GLN A N 1
ATOM 733 C CA . GLN A 1 93 ? -4.654 -8.471 30.968 1.00 77.94 93 GLN A CA 1
ATOM 734 C C . GLN A 1 93 ? -4.496 -7.806 29.600 1.00 77.94 93 GLN A C 1
ATOM 736 O O . GLN A 1 93 ? -4.728 -8.418 28.561 1.00 77.94 93 GLN A O 1
ATOM 741 N N . ILE A 1 94 ? -4.155 -6.518 29.596 1.00 81.75 94 ILE A N 1
ATOM 742 C CA . ILE A 1 94 ? -3.953 -5.747 28.356 1.00 81.75 94 ILE A CA 1
ATOM 743 C C . ILE A 1 94 ? -2.524 -5.852 27.803 1.00 81.75 94 ILE A C 1
ATOM 745 O O . ILE A 1 94 ? -2.250 -5.375 26.702 1.00 81.75 94 ILE A O 1
ATOM 749 N N . ARG A 1 95 ? -1.602 -6.438 28.572 1.00 76.56 95 ARG A N 1
ATOM 750 C CA . ARG A 1 95 ? -0.178 -6.598 28.248 1.00 76.56 95 ARG A CA 1
ATOM 751 C C . ARG A 1 95 ? 0.237 -8.056 28.439 1.00 76.56 95 ARG A C 1
ATOM 753 O O . ARG A 1 95 ? -0.602 -8.897 28.756 1.00 76.56 95 ARG A O 1
ATOM 760 N N . SER A 1 96 ? 1.500 -8.377 28.158 1.00 81.56 96 SER A N 1
ATOM 761 C CA . SER A 1 96 ? 2.023 -9.730 28.367 1.00 81.56 96 SER A CA 1
ATOM 762 C C . SER A 1 96 ? 1.797 -10.187 29.809 1.00 81.56 96 SER A C 1
ATOM 764 O O . SER A 1 96 ? 1.739 -9.374 30.728 1.00 81.56 96 SER A O 1
ATOM 766 N N . ALA A 1 97 ? 1.706 -11.503 30.006 1.00 76.75 97 ALA A N 1
ATOM 767 C CA . ALA A 1 97 ? 1.414 -12.120 31.302 1.00 76.75 97 ALA A CA 1
ATOM 768 C C . ALA A 1 97 ? 2.462 -11.840 32.403 1.00 76.75 97 ALA A C 1
ATOM 770 O O . ALA A 1 97 ? 2.251 -12.214 33.553 1.00 76.75 97 ALA A O 1
ATOM 771 N N . ASP A 1 98 ? 3.574 -11.194 32.047 1.00 85.88 98 ASP A N 1
ATOM 772 C CA . ASP A 1 98 ? 4.659 -10.815 32.952 1.00 85.88 98 ASP A CA 1
ATOM 773 C C . ASP A 1 98 ? 4.397 -9.487 33.689 1.00 85.88 98 ASP A C 1
ATOM 775 O O . ASP A 1 98 ? 5.098 -9.170 34.650 1.00 85.88 98 ASP A O 1
ATOM 779 N N . GLU A 1 99 ? 3.399 -8.701 33.265 1.00 72.81 99 GLU A N 1
ATOM 780 C CA . GLU A 1 99 ? 2.964 -7.492 33.974 1.00 72.81 99 GLU A CA 1
ATOM 781 C C . GLU A 1 99 ? 1.753 -7.792 34.879 1.00 72.81 99 GLU A C 1
ATOM 783 O O . GLU A 1 99 ? 0.884 -8.590 34.516 1.00 72.81 99 GLU A O 1
ATOM 788 N N . PRO A 1 100 ? 1.659 -7.169 36.072 1.00 74.38 100 PRO A N 1
ATOM 789 C CA . PRO A 1 100 ? 0.511 -7.359 36.948 1.00 74.38 100 PRO A CA 1
ATOM 790 C C . PRO A 1 100 ? -0.772 -6.869 36.265 1.00 74.38 100 PRO A C 1
ATOM 792 O O . PRO A 1 100 ? -0.773 -5.893 35.513 1.00 74.38 100 PRO A O 1
ATOM 795 N N . MET A 1 101 ? -1.880 -7.544 36.561 1.00 78.25 101 MET A N 1
ATOM 796 C CA . MET A 1 101 ? -3.173 -7.267 35.943 1.00 78.25 101 MET A CA 1
ATOM 797 C C . MET A 1 101 ? -3.601 -5.809 36.134 1.00 78.25 101 MET A C 1
ATOM 799 O O . MET A 1 101 ? -3.538 -5.275 37.242 1.00 78.25 101 MET A O 1
ATOM 803 N N . THR A 1 102 ? -4.089 -5.173 35.068 1.00 80.31 102 THR A N 1
ATOM 804 C CA . THR A 1 102 ? -4.608 -3.804 35.159 1.00 80.31 102 THR A CA 1
ATOM 805 C C . THR A 1 102 ? -6.070 -3.807 35.592 1.00 80.31 102 THR A C 1
ATOM 807 O O . THR A 1 102 ? -6.905 -4.459 34.961 1.00 80.31 102 THR A O 1
ATOM 810 N N . THR A 1 103 ? -6.381 -3.071 36.661 1.00 79.62 103 THR A N 1
ATOM 811 C CA . THR A 1 103 ? -7.743 -2.922 37.193 1.00 79.62 103 THR A CA 1
ATOM 812 C C . THR A 1 103 ? -8.384 -1.637 36.676 1.00 79.62 103 THR A C 1
ATOM 814 O O . THR A 1 103 ? -7.859 -0.544 36.884 1.00 79.62 103 THR A O 1
ATOM 817 N N . PHE A 1 104 ? -9.542 -1.766 36.038 1.00 79.06 104 PHE A N 1
ATOM 818 C CA . PHE A 1 104 ? -10.396 -0.672 35.590 1.00 79.06 104 PHE A CA 1
ATOM 819 C C . PHE A 1 104 ? -11.554 -0.486 36.567 1.00 79.06 104 PHE A C 1
ATOM 821 O O . PHE A 1 104 ? -12.176 -1.465 36.973 1.00 79.06 104 PHE A O 1
ATOM 828 N N . TYR A 1 105 ? -11.875 0.764 36.899 1.00 75.06 105 TYR A N 1
ATOM 829 C CA . TYR A 1 105 ? -12.993 1.120 37.773 1.00 75.06 105 TYR A CA 1
ATOM 830 C C . TYR A 1 105 ? -14.017 1.953 37.005 1.00 75.06 105 TYR A C 1
ATOM 832 O O . TYR A 1 105 ? -13.649 2.862 36.258 1.00 75.06 105 TY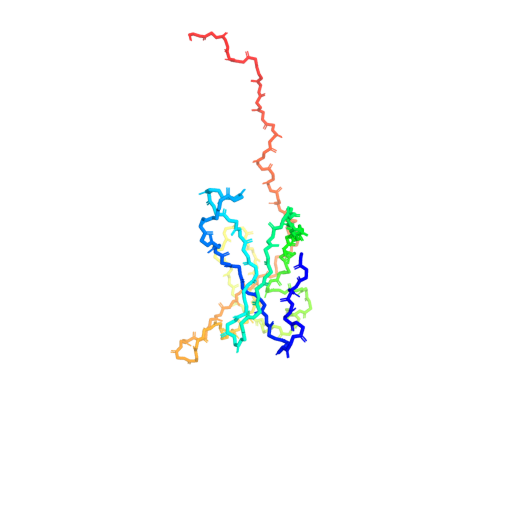R A O 1
ATOM 840 N N . LYS A 1 106 ? -15.303 1.675 37.220 1.00 73.31 106 LYS A N 1
ATOM 841 C CA . LYS A 1 106 ? -16.412 2.506 36.750 1.00 73.31 106 LYS A CA 1
ATOM 842 C C . LYS A 1 106 ? -17.400 2.703 37.879 1.00 73.31 106 LYS A C 1
ATOM 844 O O . LYS A 1 106 ? -17.889 1.749 38.482 1.00 73.31 106 LYS A O 1
ATOM 849 N N . LEU A 1 107 ? -17.701 3.961 38.147 1.00 71.00 107 LEU A N 1
ATOM 850 C CA . LEU A 1 107 ? -18.710 4.327 39.122 1.00 71.00 107 LEU A CA 1
ATOM 851 C C . LEU A 1 107 ? -20.073 4.378 38.424 1.00 71.00 107 LEU A C 1
ATOM 853 O O . LEU A 1 107 ? -20.154 4.857 37.288 1.00 71.00 107 LEU A O 1
ATOM 857 N N . PRO A 1 108 ? -21.143 3.886 39.065 1.00 63.41 108 PRO A N 1
ATOM 858 C CA . PRO A 1 108 ? -22.506 4.125 38.639 1.00 63.41 108 PRO A CA 1
ATOM 859 C C . PRO A 1 108 ? -22.824 5.591 38.925 1.00 63.41 108 PRO A C 1
ATOM 861 O O . PRO A 1 108 ? -23.395 5.930 39.953 1.00 63.41 108 PRO A O 1
ATOM 864 N N . THR A 1 109 ? -22.399 6.492 38.048 1.00 56.25 109 THR A N 1
ATOM 865 C CA . THR A 1 109 ? -22.921 7.855 38.080 1.00 56.25 109 THR A CA 1
ATOM 866 C C . THR A 1 109 ? -24.372 7.784 37.624 1.00 56.25 109 THR A C 1
ATOM 868 O O . THR A 1 109 ? -24.619 7.323 36.505 1.00 56.25 109 THR A O 1
ATOM 871 N N . GLU A 1 110 ? -25.322 8.233 38.451 1.00 50.75 110 GLU A N 1
ATOM 872 C CA . GLU A 1 110 ? -26.608 8.666 37.909 1.00 50.75 110 GLU A CA 1
ATOM 873 C C . GLU A 1 110 ? -26.326 9.665 36.787 1.00 50.75 110 GLU A C 1
ATOM 875 O O . GLU A 1 110 ? -25.443 10.518 36.900 1.00 50.75 110 GLU A O 1
ATOM 880 N N . ASP A 1 111 ? -27.022 9.452 35.677 1.00 46.38 111 ASP A N 1
ATOM 881 C CA . ASP A 1 111 ? -26.891 10.121 34.393 1.00 46.38 111 ASP A CA 1
ATOM 882 C C . ASP A 1 111 ? -26.456 11.595 34.496 1.00 46.38 111 ASP A C 1
ATOM 884 O O . ASP A 1 111 ? -27.271 12.515 34.553 1.00 46.38 111 ASP A O 1
ATOM 888 N N . SER A 1 112 ? -25.148 11.846 34.409 1.00 37.66 112 SER A N 1
ATOM 889 C CA . SER A 1 112 ? -24.689 13.112 33.854 1.00 37.66 112 SER A CA 1
ATOM 890 C C . SER A 1 112 ? -24.631 12.915 32.338 1.00 37.66 112 SER A C 1
ATOM 892 O O . SER A 1 112 ? -23.943 12.003 31.866 1.00 37.66 112 SER A O 1
ATOM 894 N N . PRO A 1 113 ? -25.385 13.695 31.538 1.00 34.75 113 PRO A N 1
ATOM 895 C CA . PRO A 1 113 ? -25.290 13.584 30.092 1.00 34.75 113 PRO A CA 1
ATOM 896 C C . PRO A 1 113 ? -23.837 13.836 29.684 1.00 34.75 113 PRO A C 1
ATOM 898 O O . PRO A 1 113 ? -23.154 14.626 30.351 1.00 34.75 113 PRO A O 1
ATOM 901 N N . PRO A 1 114 ? -23.351 13.228 28.585 1.00 34.38 114 PRO A N 1
ATOM 902 C CA . PRO A 1 114 ? -22.054 13.583 28.045 1.00 34.38 114 PRO A CA 1
ATOM 903 C C . PRO A 1 114 ? -22.096 15.081 27.757 1.00 34.38 114 PRO A C 1
ATOM 905 O O . PRO A 1 114 ? -22.698 15.528 26.780 1.00 34.38 114 PRO A O 1
ATOM 908 N N . ARG A 1 115 ? -21.482 15.892 28.625 1.00 30.94 115 ARG A N 1
ATOM 909 C CA . ARG A 1 115 ? -21.158 17.274 28.299 1.00 30.94 115 ARG A CA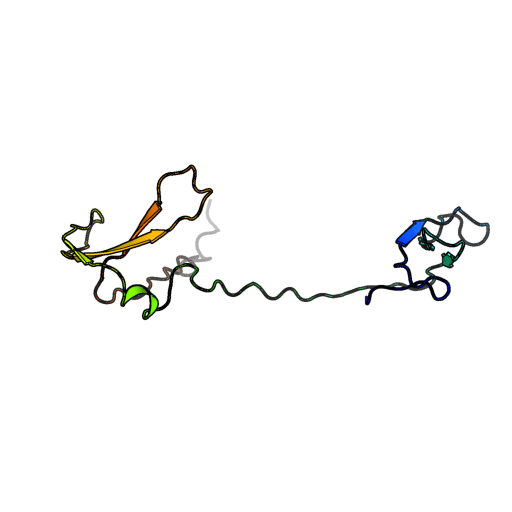 1
ATOM 910 C C . ARG A 1 115 ? -20.080 17.184 27.233 1.00 30.94 115 ARG A C 1
ATOM 912 O O . ARG A 1 115 ? -18.899 17.376 27.499 1.00 30.94 115 ARG A O 1
ATOM 919 N N . THR A 1 116 ? -20.500 16.946 25.995 1.00 33.62 116 THR A N 1
ATOM 920 C CA . THR A 1 116 ? -19.811 17.497 24.843 1.00 33.62 116 THR A CA 1
ATOM 921 C C . THR A 1 116 ? -19.890 19.008 25.022 1.00 33.62 116 THR A C 1
ATOM 923 O O . THR A 1 116 ? -20.787 19.671 24.501 1.00 33.62 116 THR A O 1
ATOM 926 N N . ARG A 1 117 ? -18.977 19.577 25.816 1.00 30.86 117 ARG A N 1
ATOM 927 C CA . ARG A 1 117 ? -18.613 20.975 25.650 1.00 30.86 117 ARG A CA 1
ATOM 928 C C . ARG A 1 117 ? -18.020 21.051 24.247 1.00 30.86 117 ARG A C 1
ATOM 930 O O . ARG A 1 117 ? -16.825 20.862 24.060 1.00 30.86 117 ARG A O 1
ATOM 937 N N . LYS A 1 118 ? -18.875 21.317 23.257 1.00 33.38 118 LYS A N 1
ATOM 938 C CA . LYS A 1 118 ? -18.484 22.139 22.118 1.00 33.38 118 LYS A CA 1
ATOM 939 C C . LYS A 1 118 ? -18.073 23.486 22.710 1.00 33.38 118 LYS A C 1
ATOM 941 O O . LYS A 1 118 ? -18.883 24.391 22.846 1.00 33.38 118 LYS A O 1
ATOM 946 N N . LEU A 1 119 ? -16.828 23.574 23.159 1.00 41.38 119 LEU A N 1
ATOM 947 C CA . LEU A 1 119 ? -16.115 24.836 23.255 1.00 41.38 119 LEU A CA 1
ATOM 948 C C . LEU A 1 119 ? -15.648 25.137 21.837 1.00 41.38 119 LEU A C 1
ATOM 950 O O . LEU A 1 119 ? -14.488 24.944 21.533 1.00 41.38 119 LEU A O 1
ATOM 954 N N . ASP A 1 120 ? -16.592 25.484 20.966 1.00 41.47 120 ASP A N 1
ATOM 955 C CA . ASP A 1 120 ? -16.336 26.141 19.690 1.00 41.47 120 ASP A CA 1
ATOM 956 C C . ASP A 1 120 ? -17.656 26.732 19.182 1.00 41.47 120 ASP A C 1
ATOM 958 O O . ASP A 1 120 ? -18.648 26.018 19.026 1.00 41.47 120 ASP A O 1
ATOM 962 N N . ALA A 1 121 ? -17.600 28.035 18.894 1.00 46.44 121 ALA A N 1
ATOM 963 C CA . ALA A 1 121 ? -18.632 28.913 18.331 1.00 46.44 121 ALA A CA 1
ATOM 964 C C . ALA A 1 121 ? -19.632 29.537 19.325 1.00 46.44 121 ALA A C 1
ATOM 966 O O . ALA A 1 121 ? -20.722 29.014 19.514 1.00 46.44 121 ALA A O 1
ATOM 967 N N . LEU A 1 122 ? -19.209 30.672 19.905 1.00 47.03 122 LEU A N 1
ATOM 968 C CA . LEU A 1 122 ? -19.913 31.858 20.454 1.00 47.03 122 LEU A CA 1
ATOM 969 C C . LEU A 1 122 ? -18.880 32.444 21.451 1.00 47.03 122 LEU A C 1
ATOM 971 O O . LEU A 1 122 ? -18.636 31.832 22.479 1.00 47.03 122 LEU A O 1
ATOM 975 N N . ASP A 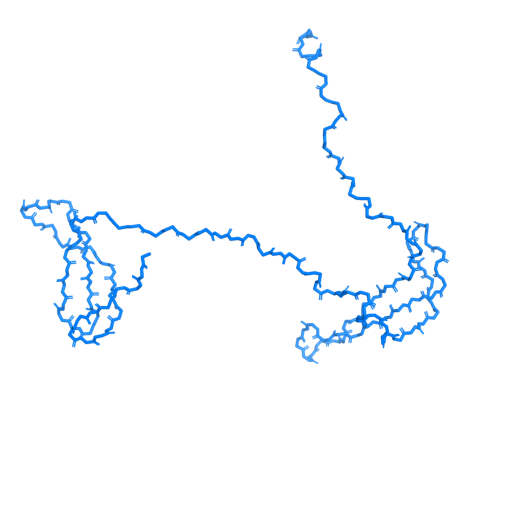1 123 ? -18.040 33.447 21.187 1.00 39.34 123 ASP A N 1
ATOM 976 C CA . ASP A 1 123 ? -18.191 34.685 20.433 1.00 39.34 123 ASP A CA 1
ATOM 977 C C . ASP A 1 123 ? -16.859 35.065 19.752 1.00 39.34 123 ASP A C 1
ATOM 979 O O . ASP A 1 123 ? -15.840 35.309 20.402 1.00 39.34 123 ASP A O 1
ATOM 983 N N . ARG A 1 124 ? -16.852 35.161 18.419 1.00 42.28 124 ARG A N 1
ATOM 984 C CA . ARG A 1 124 ? -15.902 36.017 17.693 1.00 42.28 124 ARG A CA 1
ATOM 985 C C . ARG A 1 124 ? -16.719 37.162 17.126 1.00 42.28 124 ARG A C 1
ATOM 987 O O . ARG A 1 124 ? -17.182 37.084 15.994 1.00 42.28 124 ARG A O 1
ATOM 994 N N . ASP A 1 125 ? -16.898 38.202 17.928 1.00 41.53 125 ASP A N 1
ATOM 995 C CA . ASP A 1 125 ? -17.369 39.497 17.450 1.00 41.53 125 ASP A CA 1
ATOM 996 C C . ASP A 1 125 ? -16.378 40.043 16.404 1.00 41.53 125 ASP A C 1
ATOM 998 O O . ASP A 1 125 ? -15.226 40.339 16.743 1.00 41.53 125 ASP A O 1
ATOM 1002 N N . PRO A 1 126 ? -16.779 40.236 15.134 1.00 45.56 126 PRO A N 1
ATOM 1003 C CA . PRO A 1 126 ? -15.913 40.838 14.121 1.00 45.56 126 PRO A CA 1
ATOM 1004 C C . PRO A 1 126 ? -15.817 42.373 14.252 1.00 45.56 126 PRO A C 1
ATOM 1006 O O . PRO A 1 126 ? -15.245 43.036 13.389 1.00 45.56 126 PRO A O 1
ATOM 1009 N N . SER A 1 127 ? -16.338 42.969 15.330 1.00 52.59 127 SER A N 1
ATOM 1010 C CA . SER A 1 127 ? -16.453 44.423 15.510 1.00 52.59 127 SER A CA 1
ATOM 1011 C C . SER A 1 127 ? -15.292 45.086 16.272 1.00 52.59 127 SER A C 1
ATOM 1013 O O . SER A 1 127 ? -15.243 46.313 16.341 1.00 52.59 127 SER A O 1
ATOM 1015 N N . LYS A 1 128 ? -14.307 44.332 16.790 1.00 52.41 128 LYS A N 1
ATOM 1016 C CA . LYS A 1 128 ? -13.152 44.896 17.535 1.00 52.41 128 LYS A CA 1
ATOM 1017 C C . LYS A 1 128 ? -11.806 44.909 16.797 1.00 52.41 128 LYS A C 1
ATOM 1019 O O . LYS A 1 128 ? -10.811 45.339 17.370 1.00 52.41 128 LYS A O 1
ATOM 1024 N N . ALA A 1 129 ? -11.755 44.538 15.517 1.00 52.91 129 ALA A N 1
ATOM 1025 C CA . ALA A 1 129 ? -10.505 44.472 14.743 1.00 52.91 129 ALA A CA 1
ATOM 1026 C C . ALA A 1 129 ? -10.054 45.802 14.093 1.00 52.91 129 ALA A C 1
ATOM 1028 O O . ALA A 1 129 ? -9.241 45.797 13.170 1.00 52.91 129 ALA A O 1
ATOM 1029 N N . ARG A 1 130 ? -10.553 46.965 14.538 1.00 50.22 130 ARG A N 1
ATOM 1030 C CA . ARG A 1 130 ? -10.091 48.258 14.006 1.00 50.22 130 ARG A CA 1
ATOM 1031 C C . ARG A 1 130 ? -10.140 49.361 15.060 1.00 50.22 130 ARG A C 1
ATOM 1033 O O . ARG A 1 130 ? -11.125 50.086 15.145 1.00 50.22 130 ARG A O 1
ATOM 1040 N N . ARG A 1 131 ? -9.072 49.462 15.861 1.00 43.19 131 ARG A N 1
ATOM 1041 C CA . ARG A 1 131 ? -8.528 50.689 16.489 1.00 43.19 131 ARG A CA 1
ATOM 1042 C C . ARG A 1 131 ? -7.373 50.319 17.429 1.00 43.19 131 ARG A C 1
ATOM 1044 O O . ARG A 1 131 ? -7.592 50.093 18.615 1.00 43.19 131 ARG A O 1
ATOM 1051 N N . ARG A 1 132 ? -6.162 50.281 16.880 1.00 42.84 132 ARG A N 1
ATOM 1052 C CA . ARG A 1 132 ? -4.947 50.985 17.327 1.00 42.84 132 ARG A CA 1
ATOM 1053 C C . ARG A 1 132 ? -3.787 50.532 16.455 1.00 42.84 132 ARG A C 1
ATOM 1055 O O . ARG A 1 132 ? -3.724 49.317 16.181 1.00 42.84 132 ARG A O 1
#

Organism: NCBI:txid101480

pLDDT: mean 71.53, std 17.06, range [30.86, 93.31]

Secondary structure (DSSP, 8-state):
-PPPB-TTT-PBPEEEEPPPBTTBTT--EEEE-SSS--EEE--S--------PPPP---TT--TTGGGGPEEEE----STT----EEEEEEE--S-TTSPPEEEEE--------------SS---TTSSS--

Foldseek 3Di:
DPFDADPPPRDTWDWDWADQDPVRNPTFIWTADPPDRDIGTPPDDDDDDDDDDDPDPDPPDDDPVVQPPFDKDQDDDPDPPDPFRIKGKDWDDPDPPVDPTDIDIDTPDDDDDPPPPPPDDPDDDPPPPDDD